Protein AF-A0A6S6YDW5-F1 (afdb_monomer_lite)

Secondary structure (DSSP, 8-state):
---HHHHHHHHHHHS---HHHHHHHHS--SGGGSPPPPP---THHHHHHHHHHHHTS------

Organism: NCBI:txid311182

Foldseek 3Di:
DDDLVNVLVVCVVVVDDDPVSVVVVPDDDDPVSDDDDPDPPDPPPPVVVVVVVVVPPPPPPPD

Structure (mmCIF, N/CA/C/O backbone):
data_AF-A0A6S6YDW5-F1
#
_entry.id   AF-A0A6S6YDW5-F1
#
loop_
_atom_site.group_PDB
_atom_site.id
_atom_site.type_symbol
_atom_site.label_atom_id
_atom_site.label_alt_id
_atom_site.label_comp_id
_atom_site.label_asym_id
_atom_site.label_entity_id
_atom_site.label_seq_id
_atom_site.pdbx_PDB_ins_code
_atom_site.Cartn_x
_atom_site.Cartn_y
_atom_site.Cartn_z
_atom_site.occupancy
_atom_site.B_iso_or_equiv
_atom_site.auth_seq_id
_atom_site.auth_comp_id
_atom_site.auth_asym_id
_atom_site.auth_atom_id
_atom_site.pdbx_PDB_model_num
ATOM 1 N N . MET A 1 1 ? -12.622 -13.143 7.297 1.00 72.88 1 MET A N 1
ATOM 2 C CA . MET A 1 1 ? -11.208 -12.774 7.078 1.00 72.88 1 MET A CA 1
ATOM 3 C C . MET A 1 1 ? -11.185 -11.258 7.028 1.00 72.88 1 MET A C 1
ATOM 5 O O . MET A 1 1 ? -11.983 -10.727 6.274 1.00 72.88 1 MET A O 1
ATOM 9 N N . VAL A 1 2 ? -10.410 -10.587 7.880 1.00 84.19 2 VAL A N 1
ATOM 10 C CA . VAL A 1 2 ? -10.384 -9.113 7.932 1.00 84.19 2 VAL A CA 1
ATOM 11 C C . VAL A 1 2 ? -9.413 -8.586 6.878 1.00 84.19 2 VAL A C 1
ATOM 13 O O . VAL A 1 2 ? -8.316 -9.127 6.726 1.00 84.19 2 VAL A O 1
ATOM 16 N N . THR A 1 3 ? -9.823 -7.552 6.151 1.00 89.88 3 THR A N 1
ATOM 17 C CA . THR A 1 3 ? -9.025 -6.898 5.109 1.00 89.88 3 THR A CA 1
ATOM 18 C C . THR A 1 3 ? -8.227 -5.715 5.663 1.00 89.88 3 THR A C 1
ATOM 20 O O . THR A 1 3 ? -8.555 -5.143 6.702 1.00 89.88 3 THR A O 1
ATOM 23 N N . LEU A 1 4 ? -7.167 -5.314 4.953 1.00 86.38 4 LEU A N 1
ATOM 24 C CA . LEU A 1 4 ? -6.385 -4.128 5.317 1.00 86.38 4 LEU A CA 1
ATOM 25 C C . LEU A 1 4 ? -7.240 -2.848 5.300 1.00 86.38 4 LEU A C 1
ATOM 27 O O . LEU A 1 4 ? -7.018 -1.963 6.118 1.00 86.38 4 LEU A O 1
ATOM 31 N N . ASP A 1 5 ? -8.223 -2.765 4.404 1.00 87.81 5 ASP A N 1
ATOM 32 C CA . ASP A 1 5 ? -9.119 -1.611 4.275 1.00 87.81 5 ASP A CA 1
ATOM 33 C C . ASP A 1 5 ? -10.040 -1.456 5.499 1.00 87.81 5 ASP A C 1
ATOM 35 O O . ASP A 1 5 ? -10.173 -0.373 6.078 1.00 87.81 5 ASP A O 1
ATOM 39 N N . GLU A 1 6 ? -10.570 -2.581 5.987 1.00 91.31 6 GLU A N 1
ATOM 40 C CA . GLU A 1 6 ? -11.334 -2.633 7.235 1.00 91.31 6 GLU A CA 1
ATOM 41 C C . GLU A 1 6 ? -10.473 -2.213 8.436 1.00 91.31 6 GLU A C 1
ATOM 43 O O . GLU A 1 6 ? -10.932 -1.445 9.284 1.00 91.31 6 GLU A O 1
ATOM 48 N N . LEU A 1 7 ? -9.208 -2.648 8.496 1.00 89.62 7 LEU A N 1
ATOM 49 C CA . LEU A 1 7 ? -8.280 -2.244 9.561 1.00 89.62 7 LEU A CA 1
ATOM 50 C C . LEU A 1 7 ? -7.965 -0.744 9.524 1.00 89.62 7 LEU A C 1
ATOM 52 O O . LEU A 1 7 ? -7.931 -0.108 10.579 1.00 89.62 7 LEU A O 1
ATOM 56 N N . CYS A 1 8 ? -7.775 -0.169 8.335 1.00 90.06 8 CYS A N 1
ATOM 57 C CA . CYS A 1 8 ? -7.568 1.270 8.166 1.00 90.06 8 CYS A CA 1
ATOM 58 C C . CYS A 1 8 ? -8.788 2.069 8.637 1.00 90.06 8 CYS A C 1
ATOM 60 O O . CYS A 1 8 ? -8.647 2.985 9.447 1.00 90.06 8 CYS A O 1
ATOM 62 N N . THR A 1 9 ? -9.990 1.652 8.230 1.00 91.25 9 THR A N 1
ATOM 63 C CA . THR A 1 9 ? -11.256 2.292 8.626 1.00 91.25 9 THR A CA 1
ATOM 64 C C . THR A 1 9 ? -11.453 2.286 10.147 1.00 91.25 9 THR A C 1
ATOM 66 O O . THR A 1 9 ? -11.896 3.275 10.739 1.00 91.25 9 THR A O 1
ATOM 69 N N . ILE A 1 10 ? -11.120 1.175 10.810 1.00 90.88 10 ILE A N 1
ATOM 70 C CA . ILE A 1 10 ? -11.217 1.060 12.271 1.00 90.88 10 ILE A CA 1
ATOM 71 C C . ILE A 1 10 ? -10.187 1.967 12.956 1.00 90.88 10 ILE A C 1
ATOM 73 O O . ILE A 1 10 ? -10.531 2.664 13.915 1.00 90.88 10 ILE A O 1
ATOM 77 N N . ALA A 1 11 ? -8.945 1.986 12.469 1.00 88.12 11 ALA A N 1
ATOM 78 C CA . ALA A 1 11 ? -7.875 2.800 13.040 1.00 88.12 11 ALA A CA 1
ATOM 79 C C . ALA A 1 11 ? -8.156 4.305 12.939 1.00 88.12 11 ALA A C 1
ATOM 81 O O . ALA A 1 11 ? -7.881 5.038 13.890 1.00 88.12 11 ALA A O 1
ATOM 82 N N . GLU A 1 12 ? -8.758 4.760 11.838 1.00 86.88 12 GLU A N 1
ATOM 83 C CA . GLU A 1 12 ? -9.188 6.153 11.681 1.00 86.88 12 GLU A CA 1
ATOM 84 C C . GLU A 1 12 ? -10.311 6.522 12.656 1.00 86.88 12 GLU A C 1
ATOM 86 O O . GLU A 1 12 ? -10.219 7.539 13.342 1.00 86.88 12 GLU A O 1
ATOM 91 N N . ARG A 1 13 ? -11.348 5.681 12.784 1.00 87.44 13 ARG A N 1
ATOM 92 C CA . ARG A 1 13 ? -12.483 5.958 13.687 1.00 87.44 13 ARG A CA 1
ATOM 93 C C . ARG A 1 13 ? -12.106 5.959 15.160 1.00 87.44 13 ARG A C 1
ATOM 95 O O . ARG A 1 13 ? -12.706 6.684 15.946 1.00 87.44 13 ARG A O 1
ATOM 102 N N . THR A 1 14 ? -11.179 5.093 15.545 1.00 87.38 14 THR A N 1
ATOM 103 C CA . THR A 1 14 ? -10.818 4.889 16.953 1.00 87.38 14 THR A CA 1
ATOM 104 C C . THR A 1 14 ? -9.619 5.729 17.381 1.00 87.38 14 THR A C 1
ATOM 106 O O . THR A 1 14 ? -9.327 5.803 18.572 1.00 87.38 14 THR A O 1
ATOM 109 N N . GLY A 1 15 ? -8.885 6.319 16.429 1.00 79.00 15 GLY A N 1
ATOM 110 C CA . GLY A 1 15 ? -7.574 6.927 16.675 1.00 79.00 15 GLY A CA 1
ATOM 111 C C . GLY A 1 15 ? -6.510 5.920 17.141 1.00 79.00 15 GLY A C 1
ATOM 112 O O . GLY A 1 15 ? -5.371 6.302 17.419 1.00 79.00 15 GLY A O 1
ATOM 113 N N . ALA A 1 16 ? -6.860 4.633 17.223 1.00 75.69 16 ALA A N 1
ATOM 114 C CA . ALA A 1 16 ? -6.019 3.552 17.700 1.00 75.69 16 ALA A CA 1
ATOM 115 C C . ALA A 1 16 ? -5.433 2.814 16.493 1.00 75.69 16 ALA A C 1
ATOM 117 O O . ALA A 1 16 ? -5.957 1.813 16.013 1.00 75.69 16 ALA A O 1
ATOM 118 N N . GLY A 1 17 ? -4.320 3.334 15.986 1.00 80.25 17 GLY A N 1
ATOM 119 C CA . GLY A 1 17 ? -3.536 2.689 14.939 1.00 80.25 17 GLY A CA 1
ATOM 120 C C . GLY A 1 17 ? -2.057 2.737 15.282 1.00 80.25 17 GLY A C 1
ATOM 121 O O . GLY A 1 17 ? -1.540 3.804 15.636 1.00 80.25 17 GLY A O 1
ATOM 122 N N . SER A 1 18 ? -1.362 1.604 15.156 1.00 85.88 18 SER A N 1
ATOM 123 C CA . SER A 1 18 ? 0.101 1.591 15.220 1.00 85.88 18 SER A CA 1
ATOM 124 C C . SER A 1 18 ? 0.685 2.452 14.094 1.00 85.88 18 SER A C 1
ATOM 126 O O . SER A 1 18 ? 0.034 2.683 13.070 1.00 85.88 18 SER A O 1
ATOM 128 N N . ALA A 1 19 ? 1.916 2.937 14.270 1.00 85.12 19 ALA A N 1
ATOM 129 C CA . ALA A 1 19 ? 2.599 3.709 13.231 1.00 85.12 19 ALA A CA 1
ATOM 130 C C . ALA A 1 19 ? 2.683 2.916 11.912 1.00 85.12 19 ALA A C 1
ATOM 132 O O . ALA A 1 19 ? 2.396 3.454 10.847 1.00 85.12 19 ALA A O 1
ATOM 133 N N . SER A 1 20 ? 2.962 1.613 12.003 1.00 86.25 20 SER A N 1
ATOM 134 C CA . SER A 1 20 ? 3.028 0.702 10.857 1.00 86.25 20 SER A CA 1
ATOM 135 C C . SER A 1 20 ? 1.691 0.551 10.133 1.00 86.25 20 SER A C 1
ATOM 137 O O . SER A 1 20 ? 1.670 0.524 8.906 1.00 86.25 20 SER A O 1
ATOM 139 N N . LEU A 1 21 ? 0.569 0.484 10.863 1.00 86.94 21 LEU A N 1
ATOM 140 C CA . LEU A 1 21 ? -0.753 0.399 10.240 1.00 86.94 21 LEU A CA 1
ATOM 141 C C . LEU A 1 21 ? -1.075 1.687 9.483 1.00 86.94 21 LEU A C 1
ATOM 143 O O . LEU A 1 21 ? -1.475 1.628 8.328 1.00 86.94 21 LEU A O 1
ATOM 147 N N . ARG A 1 22 ? -0.834 2.850 10.097 1.00 8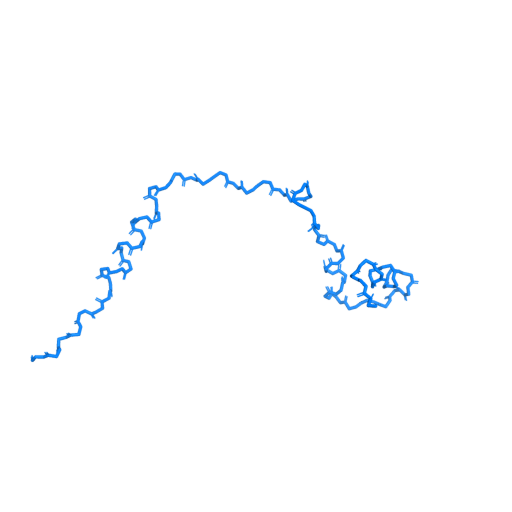5.69 22 ARG A N 1
ATOM 148 C CA . ARG A 1 22 ? -1.052 4.147 9.438 1.00 85.69 22 ARG A CA 1
ATOM 149 C C . ARG A 1 22 ? -0.191 4.299 8.187 1.00 85.69 22 ARG A C 1
ATOM 151 O O . ARG A 1 22 ? -0.693 4.737 7.158 1.00 85.69 22 ARG A O 1
ATOM 158 N N . GLN A 1 23 ? 1.069 3.870 8.256 1.00 86.38 23 GLN A N 1
ATOM 159 C CA . GLN A 1 23 ? 1.954 3.843 7.098 1.00 86.38 23 GLN A CA 1
ATOM 160 C C . GLN A 1 23 ? 1.394 2.937 5.994 1.00 86.38 23 GLN A C 1
ATOM 162 O O . GLN A 1 23 ? 1.288 3.372 4.852 1.00 86.38 23 GLN A O 1
ATOM 167 N N . ALA A 1 24 ? 0.951 1.723 6.328 1.00 86.88 24 ALA A N 1
ATOM 168 C CA . ALA A 1 24 ? 0.334 0.813 5.364 1.00 86.88 24 ALA A CA 1
ATOM 169 C C . ALA A 1 24 ? -0.961 1.375 4.747 1.00 86.88 24 ALA A C 1
ATOM 171 O O . ALA A 1 24 ? -1.221 1.146 3.569 1.00 86.88 24 ALA A O 1
ATOM 172 N N . CYS A 1 25 ? -1.753 2.135 5.509 1.00 88.12 25 CYS A N 1
ATOM 173 C CA . CYS A 1 25 ? -2.954 2.804 5.005 1.00 88.12 25 CYS A CA 1
ATOM 174 C C . CYS A 1 25 ? -2.644 3.962 4.046 1.00 88.12 25 CYS A C 1
ATOM 176 O O . CYS A 1 25 ? -3.465 4.251 3.182 1.00 88.12 25 CYS A O 1
ATOM 178 N N . SER A 1 26 ? -1.475 4.598 4.186 1.00 85.12 26 SER A N 1
ATOM 179 C CA . SER A 1 26 ? -1.032 5.711 3.333 1.00 85.12 26 SER A CA 1
ATOM 180 C C . SER A 1 26 ? -0.329 5.287 2.041 1.00 85.12 26 SER A C 1
ATOM 182 O O . SER A 1 26 ? -0.068 6.132 1.187 1.00 85.12 26 SER A O 1
ATOM 184 N N . LEU A 1 27 ? 0.019 4.004 1.899 1.00 84.56 27 LEU A N 1
ATOM 185 C CA . LEU A 1 27 ? 0.735 3.523 0.722 1.00 84.56 27 LEU A CA 1
ATOM 186 C C . LEU A 1 27 ? -0.206 3.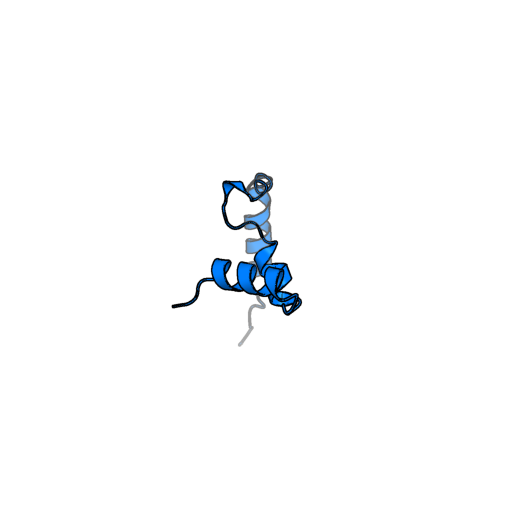370 -0.485 1.00 84.56 27 LEU A C 1
ATOM 188 O O . LEU A 1 27 ? -1.329 2.878 -0.330 1.00 84.56 27 LEU A O 1
ATOM 192 N N . PRO A 1 28 ? 0.258 3.730 -1.695 1.00 79.31 28 PRO A N 1
ATOM 193 C CA . PRO A 1 28 ? -0.486 3.497 -2.924 1.00 79.31 28 PRO A CA 1
ATOM 194 C C . PRO A 1 28 ? -0.717 1.996 -3.124 1.00 79.31 28 PRO A C 1
ATOM 196 O O . PRO A 1 28 ? 0.205 1.186 -3.003 1.00 79.31 28 PRO A O 1
ATOM 199 N N . ARG A 1 29 ? -1.969 1.620 -3.406 1.00 77.88 29 ARG A N 1
ATOM 200 C CA . ARG A 1 29 ? -2.387 0.212 -3.527 1.00 77.88 29 ARG A CA 1
ATOM 201 C C . ARG A 1 29 ? -2.422 -0.286 -4.965 1.00 77.88 29 ARG A C 1
ATOM 203 O O . ARG A 1 29 ? -2.341 -1.493 -5.181 1.00 77.88 29 ARG A O 1
ATOM 210 N N . SER A 1 30 ? -2.531 0.622 -5.930 1.00 75.81 30 SER A N 1
ATOM 211 C CA . SER A 1 30 ? -2.631 0.278 -7.345 1.00 75.81 30 SER A CA 1
ATOM 212 C C . SER A 1 30 ? -1.427 0.803 -8.109 1.00 75.81 30 SER A C 1
ATOM 214 O O . SER A 1 30 ? -0.874 1.843 -7.771 1.00 75.81 30 SER A O 1
ATOM 216 N N . ALA A 1 31 ? -1.075 0.131 -9.207 1.00 69.94 31 ALA A N 1
ATOM 217 C CA . ALA A 1 31 ? -0.056 0.623 -10.135 1.00 69.94 31 ALA A CA 1
ATOM 218 C C . ALA A 1 31 ? -0.405 2.013 -10.704 1.00 69.94 31 ALA A C 1
ATOM 220 O O . ALA A 1 31 ? 0.489 2.793 -10.994 1.00 69.94 31 ALA A O 1
ATOM 221 N N . ALA A 1 32 ? -1.699 2.342 -10.804 1.00 71.88 32 ALA A N 1
ATOM 222 C CA . ALA A 1 32 ? -2.174 3.672 -11.188 1.00 71.88 32 ALA A CA 1
ATOM 223 C C . ALA A 1 32 ? -1.871 4.762 -10.140 1.00 71.88 32 ALA A C 1
ATOM 225 O O . ALA A 1 32 ? -1.783 5.934 -10.492 1.00 71.88 32 ALA A O 1
ATOM 226 N N . ASP A 1 33 ? -1.706 4.376 -8.872 1.00 70.44 33 ASP A N 1
ATOM 227 C CA . ASP A 1 33 ? -1.348 5.269 -7.765 1.00 70.44 33 ASP A CA 1
ATOM 228 C C . ASP A 1 33 ? 0.178 5.364 -7.570 1.00 70.44 33 ASP A C 1
ATOM 230 O O . ASP A 1 33 ? 0.657 6.130 -6.732 1.00 70.44 33 ASP A O 1
ATOM 234 N N . MET A 1 34 ? 0.956 4.563 -8.305 1.00 74.44 34 MET A N 1
ATOM 235 C CA . MET A 1 34 ? 2.413 4.566 -8.242 1.00 74.44 34 MET A CA 1
ATOM 236 C C . MET A 1 34 ? 2.981 5.477 -9.327 1.00 74.44 34 MET A C 1
ATOM 238 O O . MET A 1 34 ? 2.531 5.471 -10.471 1.00 74.44 34 MET A O 1
ATOM 242 N N . ALA A 1 35 ? 4.005 6.254 -8.969 1.00 77.19 35 ALA A N 1
ATOM 243 C CA . ALA A 1 35 ? 4.784 6.971 -9.966 1.00 77.19 35 ALA A CA 1
ATOM 244 C C . ALA A 1 35 ? 5.438 5.954 -10.921 1.00 77.19 35 ALA A C 1
ATOM 246 O O . ALA A 1 35 ? 5.920 4.917 -10.450 1.00 77.19 35 ALA A O 1
ATOM 247 N N . PRO A 1 36 ? 5.465 6.228 -12.237 1.00 71.94 36 PRO A N 1
ATOM 248 C CA . PRO A 1 36 ? 6.182 5.377 -13.172 1.00 71.94 36 PRO A CA 1
ATOM 249 C C . PRO A 1 36 ? 7.645 5.293 -12.737 1.00 71.94 36 PRO A C 1
ATOM 251 O O . PRO A 1 36 ? 8.253 6.301 -12.365 1.00 71.94 36 PRO A O 1
ATOM 254 N N . LEU A 1 37 ? 8.192 4.076 -12.745 1.00 72.38 37 LEU A N 1
ATOM 255 C CA . LEU A 1 37 ? 9.620 3.890 -12.530 1.00 72.38 37 LEU A CA 1
ATOM 256 C C . LEU A 1 37 ? 10.373 4.683 -13.608 1.00 72.38 37 LEU A C 1
ATOM 258 O O . LEU A 1 37 ? 9.886 4.757 -14.739 1.00 72.38 37 LEU A O 1
ATOM 262 N N . PRO A 1 38 ? 11.520 5.300 -13.273 1.00 71.62 38 PRO A N 1
ATOM 263 C CA . PRO A 1 38 ? 12.355 5.911 -14.293 1.00 71.62 38 PRO A CA 1
ATOM 264 C C 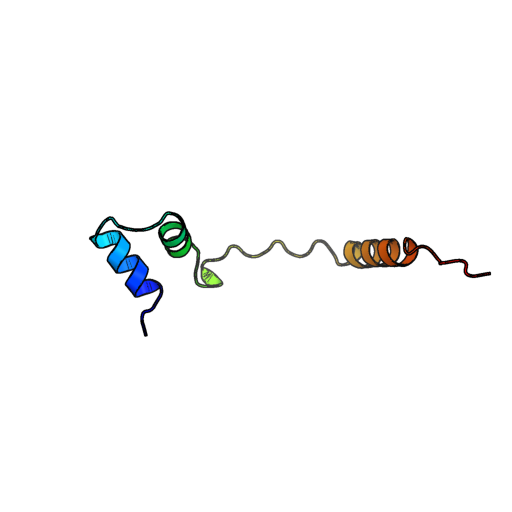. PRO A 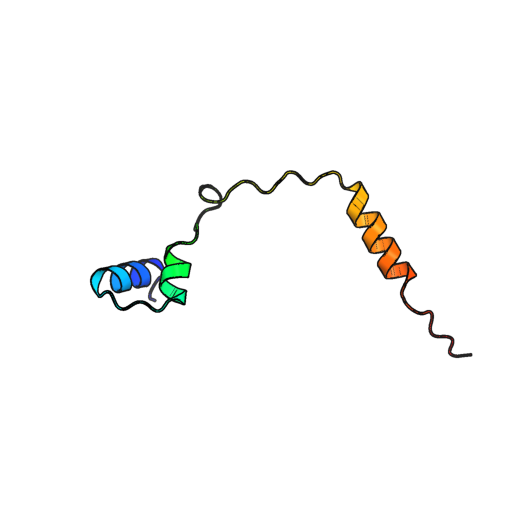1 38 ? 12.662 4.858 -15.359 1.00 71.62 38 PRO A C 1
ATOM 266 O O . PRO A 1 38 ? 12.960 3.708 -15.022 1.00 71.62 38 PRO A O 1
ATOM 269 N N . GLU A 1 39 ? 12.536 5.257 -16.627 1.00 70.31 39 GLU A N 1
ATOM 270 C CA . GLU A 1 39 ? 12.949 4.432 -17.761 1.00 70.31 39 GLU A CA 1
ATOM 271 C C . GLU A 1 39 ? 14.361 3.912 -17.467 1.00 70.31 39 GLU A C 1
ATOM 273 O O . GLU A 1 39 ? 15.195 4.693 -16.991 1.00 70.31 39 GLU A O 1
ATOM 278 N N . PRO A 1 40 ? 14.639 2.616 -17.678 1.00 65.56 40 PRO A N 1
ATOM 279 C CA . PRO A 1 40 ? 15.982 2.107 -17.481 1.00 65.56 40 PRO A CA 1
ATOM 280 C C . PRO A 1 40 ? 16.920 2.871 -18.420 1.00 65.56 40 PRO A C 1
ATOM 282 O O . PRO A 1 40 ? 16.890 2.675 -19.635 1.00 65.56 40 PRO A O 1
ATOM 285 N N . ASP A 1 41 ? 17.736 3.766 -17.853 1.00 61.69 41 ASP A N 1
ATOM 286 C CA . ASP A 1 41 ? 18.931 4.280 -18.515 1.00 61.69 41 ASP A CA 1
ATOM 287 C C . ASP A 1 41 ? 19.699 3.058 -19.016 1.00 61.69 41 ASP A C 1
ATOM 289 O O . ASP A 1 41 ? 19.952 2.130 -18.245 1.00 61.69 41 ASP A O 1
ATOM 293 N N . GLY A 1 42 ? 19.938 3.041 -20.327 1.00 57.78 42 GLY A N 1
ATOM 294 C CA . GLY A 1 42 ? 20.184 1.852 -21.132 1.00 57.78 42 GLY A CA 1
ATOM 295 C C . GLY A 1 42 ? 20.946 0.723 -20.440 1.00 57.78 42 GLY A C 1
ATOM 296 O O . GLY A 1 42 ? 21.959 0.931 -19.776 1.00 57.78 42 GLY A O 1
ATOM 297 N N . GLU A 1 43 ? 20.458 -0.484 -20.707 1.00 56.97 43 GLU A N 1
ATOM 298 C CA . GLU A 1 43 ? 21.037 -1.831 -20.580 1.00 56.97 43 GLU A CA 1
ATOM 299 C C . GLU A 1 43 ? 22.578 -2.000 -20.605 1.00 56.97 43 GLU A C 1
ATOM 301 O O . GLU A 1 43 ? 23.083 -3.046 -20.214 1.00 56.97 43 GLU A O 1
ATOM 306 N N . SER A 1 44 ? 23.356 -0.978 -20.943 1.00 54.44 44 SER A N 1
ATOM 307 C CA . SER A 1 44 ? 24.820 -0.948 -20.945 1.00 54.44 44 SER A CA 1
ATOM 308 C C . SER A 1 44 ? 25.490 -1.083 -19.564 1.00 54.44 44 SER A C 1
ATOM 310 O O . SER A 1 44 ? 26.691 -1.331 -19.504 1.00 54.44 44 SER A O 1
ATOM 312 N N . GLY A 1 45 ? 24.77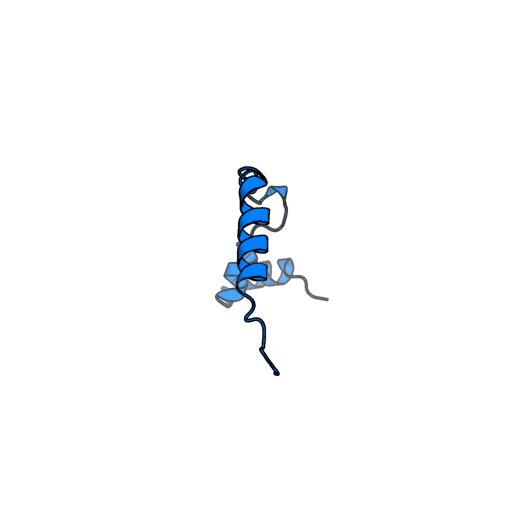6 -0.864 -18.451 1.00 54.22 45 GLY A N 1
ATOM 313 C CA . GLY A 1 45 ? 25.378 -0.841 -17.104 1.00 54.22 45 GLY A CA 1
ATOM 314 C C . GLY A 1 45 ? 25.331 -2.164 -16.328 1.00 54.22 45 GLY A C 1
ATOM 315 O O . GLY A 1 45 ? 26.190 -2.417 -15.475 1.00 54.22 45 GLY A O 1
ATOM 316 N N . PHE A 1 46 ? 24.331 -3.010 -16.596 1.00 57.16 46 PHE A N 1
ATOM 317 C CA . PHE A 1 46 ? 24.131 -4.244 -15.831 1.00 57.16 46 PHE A CA 1
ATOM 318 C C . PHE A 1 46 ? 25.111 -5.341 -16.259 1.00 57.16 46 PHE A C 1
ATOM 320 O O . PHE A 1 46 ? 25.691 -5.986 -15.386 1.00 57.16 46 PHE A O 1
ATOM 327 N N . ASP A 1 47 ? 25.375 -5.480 -17.565 1.00 58.75 47 ASP A N 1
ATOM 328 C CA . ASP A 1 47 ? 26.364 -6.438 -18.083 1.00 58.75 47 ASP A CA 1
ATOM 329 C C . ASP A 1 47 ? 27.758 -6.172 -17.500 1.00 58.75 47 ASP A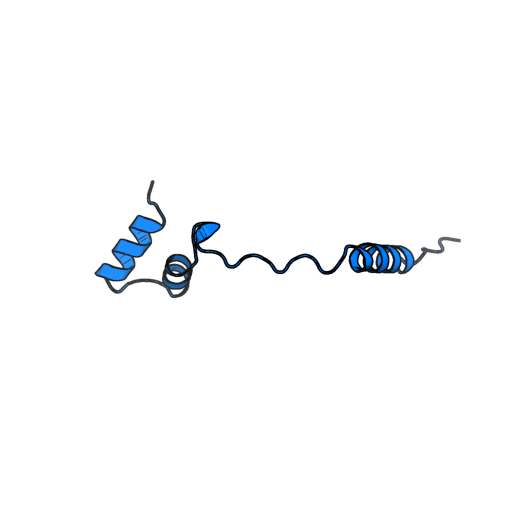 C 1
ATOM 331 O O . ASP A 1 47 ? 28.340 -7.050 -16.867 1.00 58.75 47 ASP A O 1
ATOM 335 N N . SER A 1 48 ? 28.227 -4.919 -17.538 1.00 59.16 48 SER A N 1
ATOM 336 C CA . SER A 1 48 ? 29.548 -4.558 -16.996 1.00 59.16 48 SER A CA 1
ATOM 337 C C . SER A 1 48 ? 29.683 -4.798 -15.489 1.00 59.16 48 SER A C 1
ATOM 339 O O . SER A 1 48 ? 30.754 -5.161 -15.000 1.00 59.16 48 SER A O 1
ATOM 341 N N . SER A 1 49 ? 28.601 -4.603 -14.731 1.00 63.19 49 SER A N 1
ATOM 342 C CA . SER A 1 49 ? 28.601 -4.823 -13.279 1.00 63.19 49 SER A CA 1
ATOM 343 C C . SER A 1 49 ? 28.580 -6.316 -12.933 1.00 63.19 49 SER A C 1
ATOM 345 O O . SER A 1 49 ? 29.209 -6.743 -11.964 1.00 63.19 49 SER A O 1
ATOM 347 N N . TRP A 1 50 ? 27.884 -7.118 -13.740 1.00 66.94 50 TRP A N 1
ATOM 348 C CA . TRP A 1 50 ? 27.823 -8.570 -13.602 1.00 66.94 50 TRP A CA 1
ATOM 349 C C . TRP A 1 50 ? 29.149 -9.239 -13.990 1.00 66.94 50 TRP A C 1
ATOM 351 O O . TRP A 1 50 ? 29.660 -10.087 -13.255 1.00 66.94 50 TRP A O 1
ATOM 361 N N . GLU A 1 51 ? 29.763 -8.796 -15.087 1.00 65.12 51 GLU A N 1
ATOM 362 C CA . GLU A 1 51 ? 31.077 -9.258 -15.545 1.00 65.12 51 GLU A CA 1
ATOM 363 C C . GLU A 1 51 ? 32.187 -8.927 -14.534 1.00 65.12 51 GLU A C 1
ATOM 365 O O . GLU A 1 51 ? 33.059 -9.763 -14.271 1.00 65.12 51 GLU A O 1
ATOM 370 N N . ALA A 1 52 ? 32.133 -7.750 -13.899 1.00 68.88 52 ALA A N 1
ATOM 371 C CA . ALA A 1 52 ? 33.071 -7.366 -12.843 1.00 68.88 52 ALA A CA 1
ATOM 372 C C . ALA A 1 52 ? 32.929 -8.234 -11.579 1.00 68.88 52 ALA A C 1
ATOM 374 O O . ALA A 1 52 ? 33.935 -8.607 -10.975 1.00 68.88 52 ALA A O 1
ATOM 375 N N . LEU A 1 53 ? 31.700 -8.600 -11.196 1.00 69.38 53 LEU A N 1
ATOM 376 C CA . LEU A 1 53 ? 31.440 -9.489 -10.057 1.00 69.38 53 LEU A CA 1
ATOM 377 C C . LEU A 1 53 ? 31.927 -10.921 -10.313 1.00 69.38 53 LEU A C 1
ATOM 379 O O . LEU A 1 53 ? 32.514 -11.533 -9.422 1.00 69.38 53 LEU A O 1
ATOM 383 N N . LEU A 1 54 ? 31.733 -11.439 -11.528 1.00 69.81 54 LEU A N 1
ATOM 384 C CA . LEU A 1 54 ? 32.225 -12.763 -11.921 1.00 69.81 54 LEU A CA 1
ATOM 385 C C . LEU A 1 54 ? 33.754 -12.807 -12.039 1.00 69.81 54 LEU A C 1
ATOM 387 O O . LEU A 1 54 ? 34.365 -13.818 -11.698 1.00 69.81 54 LEU A O 1
ATOM 391 N N . SER A 1 55 ? 34.378 -11.707 -12.465 1.00 64.88 55 SER A N 1
ATOM 392 C CA . SER A 1 55 ? 35.841 -11.595 -12.576 1.00 64.88 55 SER A CA 1
ATOM 393 C C . SER A 1 55 ? 36.538 -11.386 -11.226 1.00 64.88 55 SER A C 1
ATOM 395 O O . SER A 1 55 ? 37.727 -11.668 -11.099 1.00 64.88 55 SER A O 1
ATOM 397 N N . ALA A 1 56 ? 35.816 -10.888 -10.218 1.00 61.97 56 ALA A N 1
ATOM 398 C CA . ALA A 1 56 ? 36.321 -10.685 -8.860 1.00 61.97 56 ALA A CA 1
ATOM 399 C C . ALA A 1 56 ? 36.185 -11.926 -7.960 1.00 61.97 56 ALA A C 1
ATOM 401 O O . ALA A 1 56 ? 36.607 -11.884 -6.801 1.00 61.97 56 ALA A O 1
ATOM 402 N N . ALA A 1 57 ? 35.616 -13.029 -8.462 1.00 59.12 57 ALA A N 1
ATOM 403 C CA . ALA A 1 57 ? 35.642 -14.298 -7.749 1.00 59.12 57 ALA A CA 1
ATOM 404 C C . ALA A 1 57 ? 37.109 -14.749 -7.601 1.00 59.12 57 ALA A C 1
ATOM 406 O O . ALA A 1 57 ? 37.793 -14.920 -8.614 1.00 59.12 57 ALA A O 1
ATOM 407 N N . PRO A 1 58 ? 37.633 -14.927 -6.374 1.00 54.06 58 PRO A N 1
ATOM 408 C CA . PRO A 1 58 ? 38.979 -15.442 -6.200 1.00 54.06 58 PRO A CA 1
ATOM 409 C C . PRO A 1 58 ? 39.020 -16.850 -6.791 1.00 54.06 58 PRO A C 1
ATOM 411 O O . PRO A 1 58 ? 38.327 -17.750 -6.318 1.00 54.06 58 PRO A O 1
ATOM 414 N N . ALA A 1 59 ? 39.818 -17.032 -7.842 1.00 57.91 59 ALA A N 1
ATOM 415 C CA . ALA A 1 59 ? 40.248 -18.356 -8.249 1.00 57.91 59 ALA A CA 1
ATOM 416 C C . ALA A 1 59 ? 40.999 -18.952 -7.055 1.00 57.91 59 ALA A C 1
ATOM 418 O O . ALA A 1 59 ? 42.110 -18.528 -6.751 1.00 57.91 59 ALA A O 1
ATOM 419 N N . ASP A 1 60 ? 40.346 -19.864 -6.343 1.00 59.16 60 ASP A N 1
ATOM 420 C CA . ASP A 1 60 ? 40.961 -20.720 -5.338 1.00 59.16 60 ASP A CA 1
ATOM 421 C C . ASP A 1 60 ? 42.105 -21.494 -6.017 1.00 59.16 60 ASP A C 1
ATOM 423 O O . ASP A 1 60 ? 41.832 -22.287 -6.927 1.00 59.16 60 ASP A O 1
ATOM 427 N N . PRO A 1 61 ? 43.387 -21.265 -5.669 1.00 51.88 61 PRO A N 1
ATOM 428 C CA . PRO A 1 61 ? 44.452 -22.133 -6.115 1.00 51.88 61 PRO A CA 1
ATOM 429 C C . PRO A 1 61 ? 44.642 -23.215 -5.050 1.00 51.88 61 PRO A C 1
ATOM 431 O O . PRO A 1 61 ? 45.542 -23.143 -4.214 1.00 51.88 61 PRO A O 1
ATOM 434 N N . ALA A 1 62 ? 43.801 -24.245 -5.093 1.00 52.06 62 ALA A N 1
ATOM 435 C CA . ALA A 1 62 ? 44.185 -25.556 -4.598 1.00 52.06 62 ALA A CA 1
ATOM 436 C C . ALA A 1 62 ? 45.176 -26.166 -5.605 1.00 52.06 62 ALA A C 1
ATOM 438 O O . ALA A 1 62 ? 44.776 -26.765 -6.607 1.00 52.06 62 ALA A O 1
ATOM 439 N N . GLY A 1 63 ? 46.471 -25.966 -5.344 1.00 42.34 63 GLY A N 1
ATOM 440 C CA . GLY A 1 63 ? 47.597 -26.541 -6.085 1.00 42.34 63 GLY A CA 1
ATOM 441 C C . GLY A 1 63 ? 48.921 -26.278 -5.391 1.00 42.34 63 GLY A C 1
ATOM 442 O O . GLY A 1 63 ? 49.486 -25.193 -5.638 1.00 42.34 63 GLY A O 1
#

Radius of gyration: 23.18 Å; chains: 1; bounding box: 60×34×39 Å

Sequence (63 aa):
MVTLDELCTIAERTGAGSASLRQACSLPRSAADMAPLPEPDGESGFDSSWEALLSAAPADPAG

pLDDT: mean 73.58, std 12.82, range [42.34, 91.31]